Protein AF-A0A937NIJ7-F1 (afdb_monomer)

Mean predicted aligned error: 7.4 Å

Solvent-accessible surface area (backbone atoms only — not comparable to full-atom values): 4263 Å² total; per-residue (Å²): 130,92,65,52,72,67,37,55,51,51,52,53,48,40,55,75,69,58,77,48,91,50,68,65,53,42,50,57,49,47,47,66,55,54,47,93,47,78,95,42,47,68,62,48,54,52,51,49,48,66,71,44,68,83,49,100,53,71,66,69,58,65,51,53,56,60,73,74,107

Radius of gyration: 12.17 Å; Cα contacts (8 Å, |Δi|>4): 37; chains: 1; bounding box: 29×18×31 Å

Sequence (69 aa):
MPVSITEWMTLMEALAKGCITNLDEFYFLARAILVKSEAYYDHYDIAFQEYFKGIETPTEISEQILEWL

Structure (mmCIF, N/CA/C/O backbone):
data_AF-A0A937NIJ7-F1
#
_entry.id   AF-A0A937NIJ7-F1
#
loop_
_atom_site.group_PDB
_atom_site.id
_atom_site.type_symbol
_atom_site.label_atom_id
_atom_site.label_alt_id
_atom_site.label_comp_id
_atom_site.label_asym_id
_atom_site.label_entity_id
_atom_site.label_seq_id
_atom_site.pdbx_PDB_ins_code
_atom_site.Cartn_x
_atom_site.Cartn_y
_atom_site.Cartn_z
_atom_site.occupancy
_atom_site.B_iso_or_equiv
_atom_site.auth_seq_id
_atom_site.auth_comp_id
_atom_site.auth_asym_id
_atom_site.auth_atom_id
_atom_site.pdbx_PDB_model_num
ATOM 1 N N . MET A 1 1 ? 10.713 4.738 -4.107 1.00 63.88 1 MET A N 1
ATOM 2 C CA . MET A 1 1 ? 10.029 3.624 -4.798 1.00 63.88 1 MET A CA 1
ATOM 3 C C . MET A 1 1 ? 9.490 4.086 -6.139 1.00 63.88 1 MET A C 1
ATOM 5 O O . MET A 1 1 ? 8.884 5.152 -6.166 1.00 63.88 1 MET A O 1
ATOM 9 N N . PRO A 1 2 ? 9.690 3.330 -7.230 1.00 75.31 2 PRO A N 1
ATOM 10 C CA . PRO A 1 2 ? 9.018 3.596 -8.496 1.00 75.31 2 PRO A CA 1
ATOM 11 C C . PRO A 1 2 ? 7.584 3.044 -8.452 1.00 75.31 2 PRO A C 1
ATOM 13 O O . PRO A 1 2 ? 7.368 1.862 -8.698 1.00 75.31 2 PRO A O 1
ATOM 16 N N . VAL A 1 3 ? 6.617 3.902 -8.128 1.00 80.94 3 VAL A N 1
ATOM 17 C CA . VAL A 1 3 ? 5.181 3.592 -8.228 1.00 80.94 3 VAL A CA 1
ATOM 18 C C . VAL A 1 3 ? 4.667 4.145 -9.554 1.00 80.94 3 VAL A C 1
ATOM 20 O O . VAL A 1 3 ? 4.905 5.313 -9.870 1.00 80.94 3 VAL A O 1
ATOM 23 N N . SER A 1 4 ? 3.967 3.334 -10.347 1.00 87.25 4 SER A N 1
ATOM 24 C CA . SER A 1 4 ? 3.340 3.809 -11.590 1.00 87.25 4 SER A CA 1
ATOM 25 C C . SER A 1 4 ? 1.963 4.404 -11.304 1.00 87.25 4 SER A C 1
ATOM 27 O O . SER A 1 4 ? 1.283 4.022 -10.35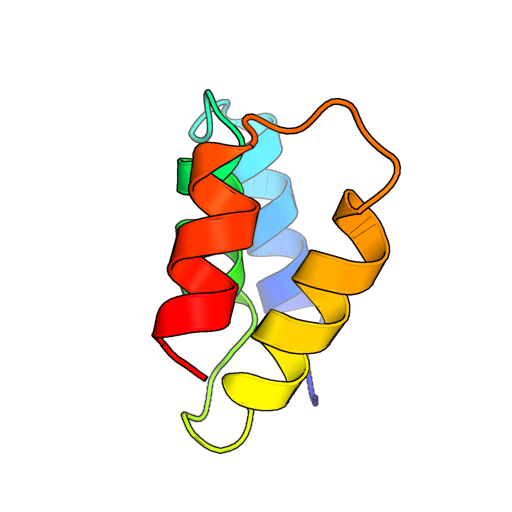2 1.00 87.25 4 SER A O 1
ATOM 29 N N . ILE A 1 5 ? 1.496 5.281 -12.195 1.00 89.06 5 ILE A N 1
ATOM 30 C CA . ILE A 1 5 ? 0.155 5.889 -12.113 1.00 89.06 5 ILE A CA 1
ATOM 31 C C . ILE A 1 5 ? -0.940 4.818 -12.005 1.00 89.06 5 ILE A C 1
ATOM 33 O O . ILE A 1 5 ? -1.903 4.999 -11.270 1.00 89.06 5 ILE A O 1
ATOM 37 N N . THR A 1 6 ? -0.776 3.683 -12.688 1.00 89.12 6 THR A N 1
ATOM 38 C CA . THR A 1 6 ? -1.726 2.566 -12.628 1.00 89.12 6 THR A CA 1
ATOM 39 C C . THR A 1 6 ? -1.904 2.026 -11.213 1.00 89.12 6 THR A C 1
ATOM 41 O O . THR A 1 6 ? -3.032 1.835 -10.789 1.00 89.12 6 THR A O 1
ATOM 44 N N . GLU A 1 7 ? -0.825 1.816 -10.462 1.00 89.06 7 GLU A N 1
ATOM 45 C CA . GLU A 1 7 ? -0.901 1.277 -9.094 1.00 89.06 7 GLU A CA 1
ATOM 46 C C . GLU A 1 7 ? -1.572 2.268 -8.151 1.00 89.06 7 GLU A C 1
ATOM 48 O O . GLU A 1 7 ? -2.428 1.896 -7.352 1.00 89.06 7 GLU A O 1
ATOM 53 N N . TRP A 1 8 ? -1.243 3.550 -8.314 1.00 89.12 8 TRP A N 1
ATOM 54 C CA . TRP A 1 8 ? -1.912 4.621 -7.593 1.00 89.12 8 TRP A CA 1
ATOM 55 C C . TRP A 1 8 ? -3.420 4.648 -7.881 1.00 89.12 8 TRP A C 1
ATOM 57 O O . TRP A 1 8 ? -4.230 4.703 -6.958 1.00 89.12 8 TRP A O 1
ATOM 67 N N . MET A 1 9 ? -3.816 4.551 -9.154 1.00 92.06 9 MET A N 1
ATOM 68 C CA . MET A 1 9 ? -5.228 4.496 -9.540 1.00 92.06 9 MET A CA 1
ATOM 69 C C . MET A 1 9 ? -5.932 3.250 -8.994 1.00 92.06 9 MET A C 1
ATOM 71 O O . MET A 1 9 ? -7.059 3.364 -8.521 1.00 92.06 9 MET A O 1
ATOM 75 N N . THR A 1 10 ? -5.272 2.089 -9.001 1.00 91.62 10 THR A N 1
ATOM 76 C CA . THR A 1 10 ? -5.815 0.847 -8.431 1.00 91.62 10 THR A CA 1
ATOM 77 C C . THR A 1 10 ? -6.074 0.986 -6.933 1.00 91.62 10 THR A C 1
ATOM 79 O O . THR A 1 10 ? -7.135 0.584 -6.456 1.00 91.62 10 THR A O 1
ATOM 82 N N . LEU A 1 11 ? -5.148 1.596 -6.187 1.00 90.88 11 LEU A N 1
ATOM 83 C CA . LEU A 1 11 ? -5.343 1.851 -4.760 1.00 90.88 11 LEU A CA 1
ATOM 84 C C . LEU A 1 11 ? -6.529 2.797 -4.513 1.00 90.88 11 LEU A C 1
ATOM 86 O O . LEU A 1 11 ? -7.375 2.527 -3.661 1.00 90.88 11 LEU A O 1
ATOM 90 N N . MET A 1 12 ? -6.625 3.879 -5.290 1.00 90.44 12 MET A N 1
ATOM 91 C CA . MET A 1 12 ? -7.738 4.829 -5.200 1.00 90.44 12 MET A CA 1
ATOM 92 C C . MET A 1 12 ? -9.086 4.183 -5.541 1.00 90.44 12 MET A C 1
ATOM 94 O O . MET A 1 12 ? -10.094 4.491 -4.908 1.00 90.44 12 MET A O 1
ATOM 98 N N . GLU A 1 13 ? -9.119 3.267 -6.509 1.00 92.62 13 GLU A N 1
ATOM 99 C CA . GLU A 1 13 ? -10.325 2.512 -6.850 1.00 92.62 13 GLU A CA 1
ATOM 100 C C . GLU A 1 13 ? -10.747 1.575 -5.710 1.00 92.62 13 GLU A C 1
ATOM 102 O O . GLU A 1 13 ? -11.932 1.510 -5.381 1.00 92.62 13 GLU A O 1
ATOM 107 N N . ALA A 1 14 ? -9.796 0.884 -5.075 1.00 89.81 14 ALA A N 1
ATOM 108 C CA . ALA A 1 14 ? -10.076 0.020 -3.930 1.00 89.81 14 ALA A CA 1
ATOM 109 C C . ALA A 1 14 ? -10.642 0.809 -2.735 1.00 89.81 14 ALA A C 1
ATOM 111 O O . ALA A 1 14 ? -11.601 0.363 -2.100 1.00 89.81 14 ALA A O 1
ATOM 112 N N . LEU A 1 15 ? -10.110 2.010 -2.483 1.00 87.88 15 LEU A N 1
ATOM 113 C CA . LEU A 1 15 ? -10.653 2.945 -1.493 1.00 87.88 15 LEU A CA 1
ATOM 114 C C . LEU A 1 15 ? -12.073 3.392 -1.861 1.00 87.88 15 LEU A C 1
ATOM 116 O O . LEU A 1 15 ? -12.979 3.318 -1.035 1.00 87.88 15 LEU A O 1
ATOM 120 N N . ALA A 1 16 ? -12.292 3.804 -3.113 1.00 89.50 16 ALA A N 1
ATOM 121 C CA . ALA A 1 16 ? -13.599 4.258 -3.588 1.00 89.50 16 ALA A CA 1
ATOM 122 C C . ALA A 1 16 ? -14.673 3.157 -3.534 1.00 89.50 16 ALA A C 1
ATOM 124 O O . ALA A 1 16 ? -15.848 3.447 -3.317 1.00 89.50 16 ALA A O 1
ATOM 125 N N . LYS A 1 17 ? -14.277 1.892 -3.709 1.00 91.62 17 LYS A N 1
ATOM 126 C CA . LYS A 1 17 ? -15.159 0.721 -3.605 1.00 91.62 17 LYS A CA 1
ATOM 127 C C . LYS A 1 17 ? -15.463 0.302 -2.164 1.00 91.62 17 LYS A C 1
ATOM 129 O O . LYS A 1 17 ? -16.278 -0.596 -1.973 1.00 91.62 17 LYS A O 1
ATOM 134 N N . GLY A 1 18 ? -14.829 0.921 -1.165 1.00 88.00 18 GLY A N 1
ATOM 135 C CA . GLY A 1 18 ? -14.986 0.530 0.235 1.00 88.00 18 GLY A CA 1
ATOM 136 C C . GLY A 1 18 ? -14.401 -0.851 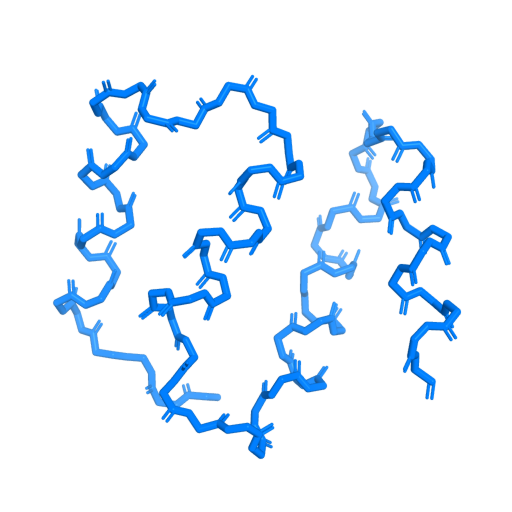0.538 1.00 88.00 18 GLY A C 1
ATOM 137 O O . GLY A 1 18 ? -14.870 -1.524 1.449 1.00 88.00 18 GLY A O 1
ATOM 138 N N . CYS A 1 19 ? -13.392 -1.293 -0.225 1.00 82.62 19 CYS A N 1
ATOM 139 C CA . CYS A 1 19 ? -12.698 -2.564 0.015 1.00 82.62 19 CYS A CA 1
ATO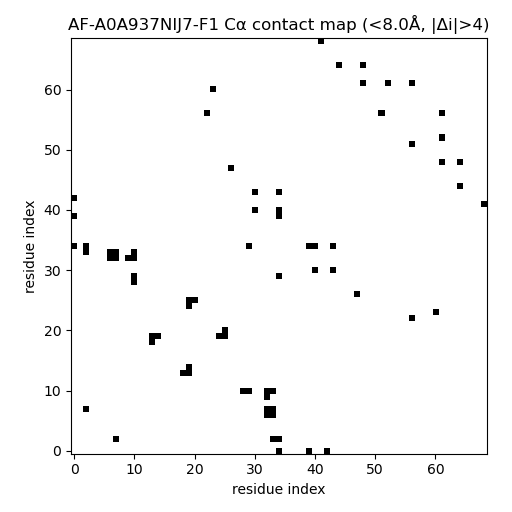M 140 C C . CYS A 1 19 ? -11.790 -2.531 1.255 1.00 82.62 19 CYS A C 1
ATOM 142 O O . CYS A 1 19 ? -11.178 -3.542 1.580 1.00 82.62 19 CYS A O 1
ATOM 144 N N . ILE A 1 20 ? -11.664 -1.366 1.890 1.00 88.44 20 ILE A N 1
ATOM 145 C CA . ILE A 1 20 ? -10.794 -1.099 3.028 1.00 88.44 20 ILE A CA 1
ATOM 146 C C . ILE A 1 20 ? -11.667 -0.487 4.116 1.00 88.44 20 ILE A C 1
ATOM 148 O O . ILE A 1 20 ? -12.299 0.549 3.896 1.00 88.44 20 ILE A O 1
ATOM 152 N N . THR A 1 21 ? -11.711 -1.134 5.274 1.00 83.75 21 THR A N 1
ATOM 153 C CA . THR A 1 21 ? -12.564 -0.727 6.400 1.00 83.75 21 THR A CA 1
ATOM 154 C C . THR A 1 21 ? -11.776 -0.186 7.586 1.00 83.75 21 THR A C 1
ATOM 156 O O . THR A 1 21 ? -12.321 0.556 8.402 1.00 83.75 21 THR A O 1
ATOM 159 N N . ASN A 1 22 ? -10.491 -0.522 7.672 1.00 82.50 22 ASN A N 1
ATOM 160 C CA . ASN A 1 22 ? -9.596 -0.126 8.750 1.00 82.50 22 ASN A CA 1
ATOM 161 C C . ASN A 1 22 ? -8.181 0.155 8.214 1.00 82.50 22 ASN A C 1
ATOM 163 O O . ASN A 1 22 ? -7.879 -0.059 7.036 1.00 82.50 22 ASN A O 1
ATOM 167 N N . LEU A 1 23 ? -7.324 0.697 9.079 1.00 84.12 23 LEU A N 1
ATOM 168 C CA . LEU A 1 23 ? -5.982 1.120 8.689 1.00 84.12 23 LEU A CA 1
ATOM 169 C C . LEU A 1 23 ? -5.034 -0.062 8.433 1.00 84.12 23 LEU A C 1
ATOM 171 O O . LEU A 1 23 ? -4.166 0.054 7.572 1.00 84.12 23 LEU A O 1
ATOM 175 N N . ASP A 1 24 ? -5.227 -1.195 9.109 1.00 84.69 24 ASP A N 1
ATOM 176 C CA . ASP A 1 24 ? -4.475 -2.430 8.854 1.00 84.69 24 ASP A CA 1
ATOM 177 C C . ASP A 1 24 ? -4.709 -2.938 7.432 1.00 84.69 24 ASP A C 1
ATOM 179 O O . ASP A 1 24 ? -3.771 -3.171 6.669 1.00 84.69 24 ASP A O 1
ATOM 183 N N . GLU A 1 25 ? -5.975 -3.042 7.029 1.00 86.50 25 GLU A N 1
ATOM 184 C CA . GLU A 1 25 ? -6.360 -3.407 5.667 1.00 86.50 25 GLU A CA 1
ATOM 185 C C . GLU A 1 25 ? -5.783 -2.426 4.650 1.00 86.50 25 GLU A C 1
ATOM 187 O O . GLU A 1 25 ? -5.309 -2.847 3.593 1.00 86.50 25 GLU A O 1
ATOM 192 N N . PHE A 1 26 ? -5.771 -1.128 4.973 1.00 88.75 26 PHE A N 1
ATOM 193 C CA . PHE A 1 26 ? -5.133 -0.129 4.123 1.00 88.75 26 PHE A CA 1
ATOM 194 C C . PHE A 1 26 ? -3.632 -0.390 3.984 1.00 88.75 26 PHE A C 1
ATOM 196 O O . PHE A 1 26 ? -3.138 -0.398 2.860 1.00 88.75 26 PHE A O 1
ATOM 203 N N . TYR A 1 27 ? -2.924 -0.630 5.091 1.00 88.81 27 TYR A N 1
ATOM 204 C CA . TYR A 1 27 ? -1.489 -0.912 5.109 1.00 88.81 27 TYR A CA 1
ATOM 205 C C . TYR A 1 27 ? -1.154 -2.116 4.226 1.00 88.81 27 TYR A C 1
ATOM 207 O O . TYR A 1 27 ? -0.369 -1.998 3.283 1.00 88.81 27 TYR A O 1
ATOM 215 N N . PHE A 1 28 ? -1.799 -3.260 4.463 1.00 87.88 28 PHE A N 1
ATOM 216 C CA . PHE A 1 28 ? -1.505 -4.479 3.712 1.00 87.88 28 PHE A CA 1
ATOM 217 C C . PHE A 1 28 ? -1.881 -4.355 2.232 1.00 87.88 28 PHE A C 1
ATOM 219 O O . PHE A 1 28 ? -1.109 -4.774 1.365 1.00 87.88 28 PHE A O 1
ATOM 226 N N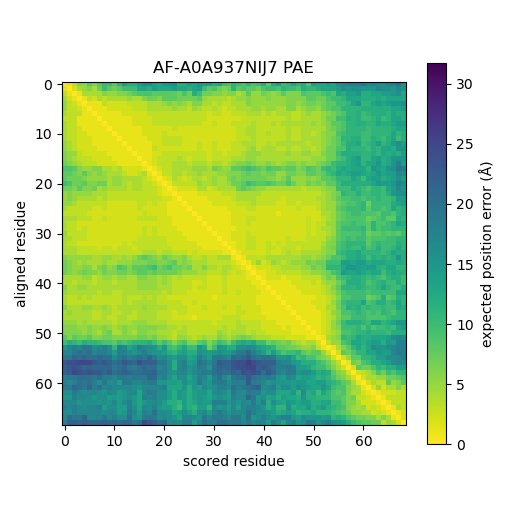 . LEU A 1 29 ? -3.030 -3.749 1.918 1.00 89.75 29 LEU A N 1
ATOM 227 C CA . LEU A 1 29 ? -3.471 -3.589 0.534 1.00 89.75 29 LEU A CA 1
ATOM 228 C C . LEU A 1 29 ? -2.592 -2.588 -0.227 1.00 89.75 29 LEU A C 1
ATOM 230 O O . LEU A 1 29 ? -2.198 -2.845 -1.365 1.00 89.75 29 LEU A O 1
ATOM 234 N N . ALA A 1 30 ? -2.250 -1.458 0.391 1.00 90.19 30 ALA A N 1
ATOM 235 C CA . ALA A 1 30 ? -1.379 -0.467 -0.220 1.00 90.19 30 ALA A CA 1
ATOM 236 C C . ALA A 1 30 ? 0.051 -1.004 -0.380 1.00 90.19 30 ALA A C 1
ATOM 238 O O . ALA A 1 30 ? 0.639 -0.789 -1.437 1.00 90.19 30 ALA A O 1
ATOM 239 N N . ARG A 1 31 ? 0.581 -1.781 0.574 1.00 90.19 31 ARG A N 1
ATOM 240 C CA . ARG A 1 31 ? 1.865 -2.488 0.417 1.00 90.19 31 ARG A CA 1
ATOM 241 C C . ARG A 1 31 ? 1.825 -3.459 -0.765 1.00 90.19 31 ARG A C 1
ATOM 243 O O . ARG A 1 31 ? 2.730 -3.444 -1.592 1.00 90.19 31 ARG A O 1
ATOM 250 N N . ALA A 1 32 ? 0.746 -4.233 -0.904 1.00 89.94 32 ALA A N 1
ATOM 251 C CA . ALA A 1 32 ? 0.575 -5.190 -2.001 1.00 89.94 32 ALA A CA 1
ATOM 252 C C . ALA A 1 32 ? 0.416 -4.531 -3.386 1.00 89.94 32 ALA A C 1
ATOM 254 O O . ALA A 1 32 ? 0.852 -5.095 -4.388 1.00 89.94 32 ALA A O 1
ATOM 255 N N . ILE A 1 33 ? -0.212 -3.352 -3.461 1.00 89.62 33 ILE A N 1
ATOM 256 C CA . ILE A 1 33 ? -0.455 -2.642 -4.728 1.00 89.62 33 ILE A CA 1
ATOM 257 C C . ILE A 1 33 ? 0.732 -1.757 -5.124 1.00 89.62 33 ILE A C 1
ATOM 259 O O . ILE A 1 33 ? 1.081 -1.699 -6.302 1.00 89.62 33 ILE A O 1
ATOM 263 N N . LEU A 1 34 ? 1.329 -1.040 -4.167 1.00 88.00 34 LEU A N 1
ATOM 264 C CA . LEU A 1 34 ? 2.336 -0.007 -4.430 1.00 88.00 34 LEU A CA 1
ATOM 265 C C . LEU A 1 34 ? 3.770 -0.545 -4.438 1.00 88.00 34 LEU A C 1
ATOM 267 O O . LEU A 1 34 ? 4.666 0.134 -4.945 1.00 88.00 34 LEU A O 1
ATOM 271 N N . VAL A 1 35 ? 4.016 -1.728 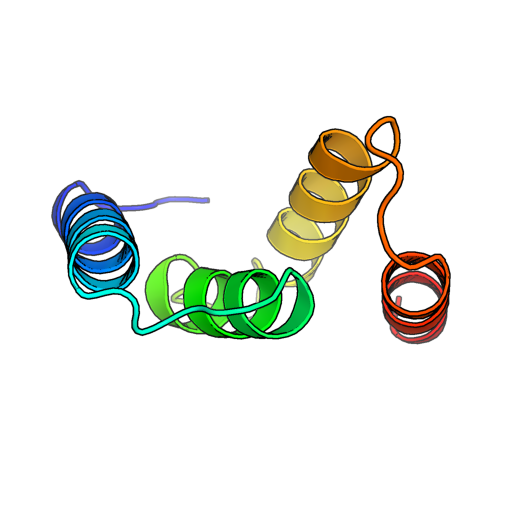-3.866 1.00 88.38 35 VAL A N 1
ATOM 272 C CA . VAL A 1 35 ? 5.372 -2.257 -3.710 1.00 88.38 35 VAL A CA 1
ATOM 273 C C . VAL A 1 35 ? 5.580 -3.505 -4.564 1.00 88.38 35 VAL A C 1
ATOM 275 O O . VAL A 1 35 ? 5.156 -4.602 -4.225 1.00 88.38 35 VAL A O 1
ATOM 278 N N . LYS A 1 36 ? 6.277 -3.341 -5.697 1.00 84.81 36 LYS A N 1
ATOM 279 C CA . LYS A 1 36 ? 6.563 -4.439 -6.649 1.00 84.81 36 LYS A CA 1
ATOM 280 C C . LYS A 1 36 ? 7.807 -5.265 -6.337 1.00 84.81 36 LYS A C 1
ATOM 282 O O . LYS A 1 36 ? 8.058 -6.258 -7.012 1.00 84.81 36 LYS A O 1
ATOM 287 N N . SER A 1 37 ? 8.638 -4.808 -5.410 1.00 85.94 37 SER A N 1
ATOM 288 C CA . SER A 1 37 ? 9.889 -5.471 -5.058 1.00 85.94 37 SER A CA 1
ATOM 289 C C . SER A 1 37 ? 10.065 -5.435 -3.556 1.00 85.94 37 SER A C 1
ATOM 291 O O . SER A 1 37 ? 9.925 -4.377 -2.946 1.00 85.94 37 SER A O 1
ATOM 293 N N . GLU A 1 38 ? 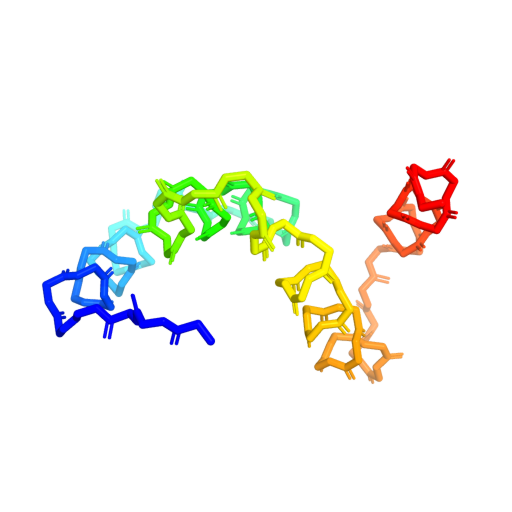10.428 -6.579 -2.992 1.00 84.19 38 GLU A N 1
ATOM 294 C CA . GLU A 1 38 ? 10.724 -6.750 -1.570 1.00 84.19 38 GLU A CA 1
ATOM 295 C C . GLU A 1 38 ? 11.831 -5.800 -1.089 1.00 84.19 38 GLU A C 1
ATOM 297 O O . GLU A 1 38 ? 11.775 -5.308 0.030 1.00 84.19 38 GLU A O 1
ATOM 302 N N . ALA A 1 39 ? 12.757 -5.407 -1.974 1.00 87.00 39 ALA A N 1
ATOM 303 C CA . ALA A 1 39 ? 13.797 -4.413 -1.680 1.00 87.00 39 ALA A CA 1
ATOM 304 C C . ALA A 1 39 ? 13.250 -3.023 -1.293 1.00 87.00 39 ALA A C 1
ATOM 306 O O . ALA A 1 39 ? 14.008 -2.132 -0.917 1.00 87.00 39 ALA A O 1
ATOM 307 N N . TYR A 1 40 ? 11.946 -2.804 -1.451 1.00 86.31 40 TYR A N 1
ATOM 308 C CA . TYR A 1 40 ? 11.273 -1.562 -1.116 1.00 86.31 40 TYR A CA 1
ATOM 309 C C . TYR A 1 40 ? 10.290 -1.684 0.055 1.00 86.31 40 TYR A C 1
ATOM 311 O O . TYR A 1 40 ? 9.649 -0.684 0.382 1.00 86.31 40 TYR A O 1
ATOM 319 N N . TYR A 1 41 ? 10.172 -2.858 0.682 1.00 86.44 41 TYR A N 1
ATOM 320 C CA . TYR A 1 41 ? 9.302 -3.059 1.842 1.00 86.44 41 TYR A CA 1
ATOM 321 C C . TYR A 1 41 ? 9.685 -2.131 2.992 1.00 86.44 41 TYR A C 1
ATOM 323 O O . TYR A 1 41 ? 8.860 -1.310 3.380 1.00 86.44 41 TYR A O 1
ATOM 331 N N . ASP A 1 42 ? 10.954 -2.116 3.398 1.00 86.44 42 ASP A N 1
ATOM 332 C CA . ASP A 1 42 ? 11.423 -1.256 4.493 1.00 86.44 42 ASP A CA 1
ATOM 333 C C . ASP A 1 42 ? 11.146 0.231 4.225 1.00 86.44 42 ASP A C 1
ATOM 335 O O . ASP A 1 42 ? 10.727 0.987 5.099 1.00 86.44 42 ASP A O 1
ATOM 339 N N . HIS A 1 43 ? 11.333 0.671 2.978 1.00 87.06 43 HIS A N 1
ATOM 340 C CA . HIS A 1 43 ? 11.063 2.052 2.584 1.00 87.06 43 HIS A CA 1
ATOM 341 C C . HIS A 1 43 ? 9.579 2.411 2.655 1.00 87.06 43 HIS A C 1
ATOM 343 O O . HIS A 1 43 ? 9.245 3.554 2.972 1.00 87.06 43 HIS A O 1
ATOM 349 N N . TYR A 1 44 ? 8.702 1.469 2.313 1.00 88.38 44 TYR A N 1
ATOM 350 C CA . TYR A 1 44 ? 7.264 1.644 2.452 1.00 88.38 44 TYR A CA 1
ATOM 351 C C . TYR A 1 44 ? 6.865 1.671 3.925 1.00 88.38 44 TYR A C 1
ATOM 353 O O . TYR A 1 44 ? 6.154 2.586 4.331 1.00 88.38 44 TYR A O 1
ATOM 361 N N . ASP A 1 45 ? 7.375 0.729 4.715 1.00 87.38 45 ASP A N 1
ATOM 362 C CA . ASP A 1 45 ? 7.029 0.552 6.123 1.00 87.38 45 ASP A CA 1
ATOM 363 C C . ASP A 1 45 ? 7.417 1.797 6.941 1.00 87.38 45 ASP A C 1
ATOM 365 O O . ASP A 1 45 ? 6.581 2.355 7.653 1.00 87.38 45 ASP A O 1
ATOM 369 N N . ILE A 1 46 ? 8.622 2.342 6.723 1.00 86.00 46 ILE A N 1
ATOM 370 C CA . ILE A 1 46 ? 9.075 3.602 7.342 1.00 86.00 46 ILE A CA 1
ATOM 371 C C . ILE A 1 46 ? 8.208 4.791 6.903 1.00 86.00 46 ILE A C 1
ATOM 373 O O . ILE A 1 46 ? 7.803 5.608 7.730 1.00 86.00 46 ILE A O 1
ATOM 377 N N . ALA A 1 47 ? 7.920 4.920 5.603 1.00 85.81 47 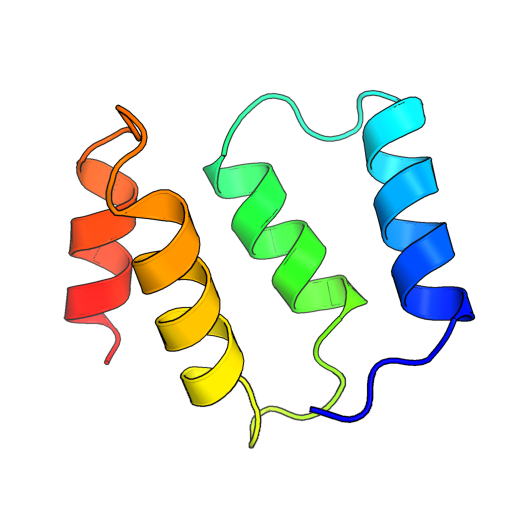ALA A N 1
ATOM 378 C CA . ALA A 1 47 ? 7.127 6.038 5.090 1.00 85.81 47 ALA A CA 1
ATOM 379 C C . ALA A 1 47 ? 5.678 5.997 5.596 1.00 85.81 47 ALA A C 1
ATOM 381 O O . ALA A 1 47 ? 5.104 7.039 5.916 1.00 85.81 47 ALA A O 1
ATOM 382 N N . PHE A 1 48 ? 5.100 4.799 5.684 1.00 86.69 48 PHE A N 1
ATOM 383 C CA . PHE A 1 48 ? 3.773 4.579 6.236 1.00 86.69 48 PHE A CA 1
ATOM 384 C C . PHE A 1 48 ? 3.756 4.935 7.721 1.00 86.69 48 PHE A C 1
ATOM 386 O O . PHE A 1 48 ? 2.932 5.740 8.150 1.00 86.69 48 PHE A O 1
ATOM 393 N N . GLN A 1 49 ? 4.713 4.415 8.489 1.00 84.19 49 GLN A N 1
ATOM 394 C CA . GLN A 1 49 ? 4.822 4.706 9.911 1.00 84.19 49 GLN A CA 1
ATOM 395 C C . GLN A 1 49 ? 4.953 6.210 10.167 1.00 84.19 49 GLN A C 1
ATOM 397 O O . GLN A 1 49 ? 4.197 6.737 10.971 1.00 84.19 49 GLN A O 1
ATOM 402 N N . GLU A 1 50 ? 5.839 6.923 9.465 1.00 83.12 50 GLU A N 1
ATOM 403 C CA . GLU A 1 50 ? 6.025 8.371 9.641 1.00 83.12 50 GLU A CA 1
ATOM 404 C C . GLU A 1 50 ? 4.790 9.190 9.230 1.00 83.12 50 GLU A C 1
ATOM 406 O O . GLU A 1 50 ? 4.460 10.171 9.896 1.00 83.12 50 GLU A O 1
ATOM 411 N N . TYR A 1 51 ? 4.071 8.784 8.177 1.00 82.75 51 TYR A N 1
ATOM 412 C CA . TYR A 1 51 ? 2.849 9.472 7.745 1.00 82.75 51 TYR A CA 1
ATOM 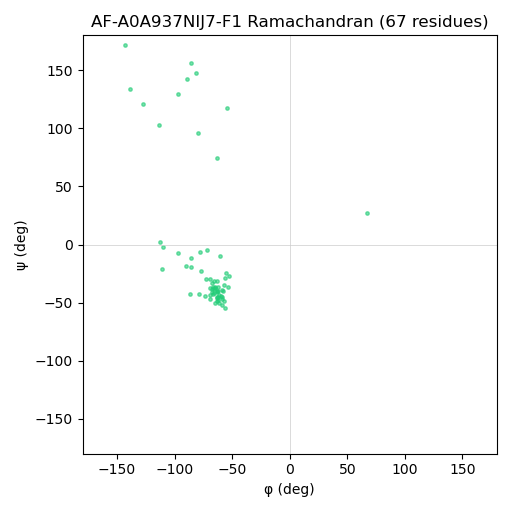413 C C . TYR A 1 51 ? 1.697 9.297 8.745 1.00 82.75 51 TYR A C 1
ATOM 415 O O . TYR A 1 51 ? 0.932 10.229 8.991 1.00 82.75 51 TYR A O 1
ATOM 423 N N . PHE A 1 52 ? 1.588 8.108 9.340 1.00 77.12 52 PHE A N 1
ATOM 424 C CA . PHE A 1 52 ? 0.487 7.740 10.229 1.00 77.12 52 PHE A CA 1
ATOM 425 C C . PHE A 1 52 ? 0.807 7.899 11.728 1.00 77.12 52 PHE A C 1
ATOM 427 O O . PHE A 1 52 ? -0.107 7.858 12.547 1.00 77.12 52 PHE A O 1
ATOM 434 N N . LYS A 1 53 ? 2.062 8.196 12.093 1.00 67.56 53 LYS A N 1
ATOM 435 C CA . LYS A 1 53 ? 2.560 8.381 13.475 1.00 67.56 53 LYS A CA 1
ATOM 436 C C . LYS A 1 53 ? 1.824 9.434 14.308 1.00 67.56 53 LYS A C 1
ATOM 438 O O . LYS A 1 53 ? 1.914 9.417 15.530 1.00 67.56 53 LYS A O 1
ATOM 443 N N . GLY A 1 54 ? 1.184 10.404 13.654 1.00 59.72 54 GLY A N 1
ATOM 444 C CA . GLY A 1 54 ? 0.499 11.535 14.295 1.00 59.72 54 GLY A CA 1
ATOM 445 C C . GLY A 1 54 ? -1.025 11.492 14.195 1.00 59.72 54 GLY A C 1
ATOM 446 O O . GLY A 1 54 ? -1.698 12.382 14.709 1.00 59.72 54 GLY A O 1
ATOM 447 N N . ILE A 1 55 ? -1.568 10.487 13.516 1.00 60.59 55 ILE A N 1
ATOM 448 C CA . ILE A 1 55 ? -2.999 10.203 13.513 1.00 60.59 55 ILE A CA 1
ATOM 449 C C . ILE A 1 55 ? -3.218 9.260 14.703 1.00 60.59 55 ILE A C 1
ATOM 451 O O . ILE A 1 55 ? -2.340 8.442 14.976 1.00 60.59 55 ILE A O 1
ATOM 455 N N . GLU A 1 56 ? -4.329 9.382 15.439 1.00 54.25 56 GLU A N 1
ATOM 456 C CA . GLU A 1 56 ? -4.747 8.387 16.444 1.00 54.25 56 GLU A CA 1
ATOM 457 C C . GLU A 1 56 ? -5.025 7.059 15.729 1.00 54.25 56 GLU A C 1
ATOM 459 O O . GLU A 1 56 ? -6.154 6.677 15.432 1.00 54.25 56 GLU A O 1
ATOM 464 N N . THR A 1 57 ? -3.949 6.403 15.334 1.00 53.75 57 THR A N 1
ATOM 465 C CA . THR A 1 57 ? -3.940 5.090 14.739 1.00 53.75 57 THR A CA 1
ATOM 466 C C . THR A 1 57 ? -4.035 4.082 15.869 1.00 53.75 57 THR A C 1
AT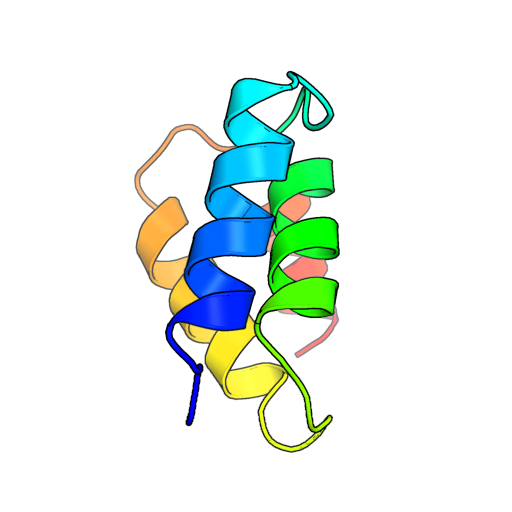OM 468 O O . THR A 1 57 ? -3.550 4.356 16.973 1.00 53.75 57 THR A O 1
ATOM 471 N N . PRO A 1 58 ? -4.684 2.928 15.650 1.00 52.62 58 PRO A N 1
ATOM 472 C CA . PRO A 1 58 ? -4.658 1.860 16.633 1.00 52.62 58 PRO A CA 1
ATOM 473 C C . PRO A 1 58 ? -3.188 1.550 16.939 1.00 52.62 58 PRO A C 1
ATOM 475 O O . PRO A 1 58 ? -2.428 1.186 16.042 1.00 52.62 58 PRO A O 1
ATOM 478 N N . THR A 1 59 ? -2.775 1.758 18.189 1.00 54.41 59 THR A N 1
ATOM 479 C CA . THR A 1 59 ? -1.379 1.646 18.652 1.00 54.41 59 THR A CA 1
ATOM 480 C C . THR A 1 59 ? -0.745 0.298 18.271 1.00 54.41 59 THR A C 1
ATOM 482 O O . THR A 1 59 ? 0.452 0.219 18.000 1.00 54.41 59 THR A O 1
ATOM 485 N N . GLU A 1 60 ? -1.583 -0.726 18.117 1.00 56.31 60 GLU A N 1
ATOM 486 C CA . GLU A 1 60 ? -1.245 -2.096 17.730 1.00 56.31 60 GLU A CA 1
ATOM 487 C C . GLU A 1 60 ? -0.511 -2.212 16.379 1.00 56.31 60 GLU A C 1
ATOM 489 O O . GLU A 1 60 ? 0.399 -3.029 16.250 1.00 56.31 60 GLU A O 1
ATOM 494 N N . ILE A 1 61 ? -0.829 -1.360 15.393 1.00 58.78 61 ILE A N 1
ATOM 495 C CA . ILE A 1 61 ? -0.187 -1.393 14.062 1.00 58.78 61 ILE A CA 1
ATOM 496 C C . ILE A 1 61 ? 1.240 -0.847 14.143 1.00 58.78 61 ILE A C 1
ATOM 498 O O . ILE A 1 61 ? 2.183 -1.403 13.581 1.00 58.78 61 ILE A O 1
ATOM 502 N N . SER A 1 62 ? 1.401 0.265 14.865 1.00 58.81 62 SER A N 1
ATOM 503 C CA . SER A 1 62 ? 2.692 0.938 15.003 1.00 58.81 62 SER A CA 1
ATOM 504 C C . SER A 1 62 ? 3.718 0.099 15.764 1.00 58.81 62 SER A C 1
ATOM 506 O O . SER A 1 62 ? 4.907 0.183 15.460 1.00 58.81 62 SER A O 1
ATOM 508 N N . GLU A 1 63 ? 3.261 -0.721 16.713 1.00 60.19 63 GLU A N 1
ATOM 509 C CA . GLU A 1 63 ? 4.109 -1.628 17.487 1.00 60.19 63 GLU A CA 1
ATOM 510 C C . GLU A 1 63 ? 4.469 -2.891 16.689 1.00 60.19 63 GLU A C 1
ATOM 512 O O . GLU A 1 63 ? 5.643 -3.252 16.654 1.00 60.19 63 GLU A O 1
ATOM 517 N N . GLN A 1 64 ? 3.520 -3.502 15.962 1.00 61.31 64 GLN A N 1
ATOM 518 C CA . GLN A 1 64 ? 3.803 -4.678 15.120 1.00 61.31 64 GLN A CA 1
ATOM 519 C C . GLN A 1 64 ? 4.788 -4.377 13.982 1.00 61.31 64 GLN A C 1
ATOM 521 O O . GLN A 1 64 ? 5.683 -5.177 13.717 1.00 61.31 64 GLN A O 1
ATOM 526 N N . ILE A 1 65 ? 4.664 -3.216 13.325 1.00 63.69 65 ILE A N 1
ATOM 527 C CA . ILE A 1 65 ? 5.605 -2.806 12.267 1.00 63.69 65 ILE A CA 1
ATOM 528 C C . ILE A 1 65 ? 7.011 -2.583 12.843 1.00 63.69 65 ILE A C 1
ATOM 530 O O . ILE A 1 65 ? 7.998 -2.933 12.201 1.00 63.69 65 ILE A O 1
ATOM 534 N N . LEU A 1 66 ? 7.112 -2.029 14.056 1.00 60.12 66 LEU A N 1
ATOM 535 C CA . LEU A 1 66 ? 8.396 -1.810 14.726 1.00 60.12 66 LEU A CA 1
ATOM 536 C C . LEU A 1 66 ? 9.061 -3.125 15.160 1.00 60.12 66 LEU A C 1
ATOM 538 O O . LEU A 1 66 ? 10.282 -3.184 15.215 1.00 60.12 66 LEU A O 1
ATOM 542 N N . GLU A 1 67 ? 8.278 -4.161 15.468 1.00 63.22 67 GLU A N 1
ATOM 543 C CA . GLU A 1 67 ? 8.782 -5.489 15.846 1.00 63.22 67 GLU A CA 1
ATOM 544 C C . GLU A 1 67 ? 9.274 -6.313 14.638 1.00 63.22 67 GLU A C 1
ATOM 546 O O . GLU A 1 67 ? 10.085 -7.224 14.798 1.00 63.22 67 GLU A O 1
ATOM 551 N N . TRP A 1 68 ? 8.796 -6.005 13.428 1.00 60.00 68 TRP A N 1
ATOM 552 C CA . TRP A 1 68 ? 9.216 -6.668 12.185 1.00 60.00 68 TRP A CA 1
ATOM 553 C C . TRP A 1 68 ? 10.470 -6.072 11.529 1.00 60.00 68 TRP A C 1
ATOM 555 O O . TRP A 1 68 ? 11.080 -6.755 10.703 1.00 60.00 68 TRP A O 1
ATOM 565 N N . LEU A 1 69 ? 10.833 -4.834 11.876 1.00 51.94 69 LEU A N 1
ATOM 566 C CA . LEU A 1 69 ? 12.059 -4.141 11.449 1.00 51.94 69 LEU A CA 1
ATOM 567 C C . LEU A 1 69 ? 13.278 -4.575 12.279 1.00 51.94 69 LEU A C 1
ATOM 569 O O . LEU A 1 69 ? 14.362 -4.741 11.671 1.00 51.94 69 LEU A O 1
#

Foldseek 3Di:
DDFDPVLVVVLVVCVVVVVDDAVVSNLVSNCVSGPPDPVCSVVSLVVSCVVCVPPPHPVVSNVVSVVVD

Secondary structure (DSSP, 8-state):
----HHHHHHHHHHHHTT---SHHHHHHHHHHHH--SGGGHHHHHHHHHHHHTTS---HHHHHHHHHH-

pLDDT: mean 79.7, std 12.86, range [51.94, 92.62]